Protein AF-A0A4D4J5C3-F1 (afdb_monomer_lite)

Radius of gyration: 12.38 Å; chains: 1; bounding box: 33×26×27 Å

Organism: NCBI:txid1931992

Foldseek 3Di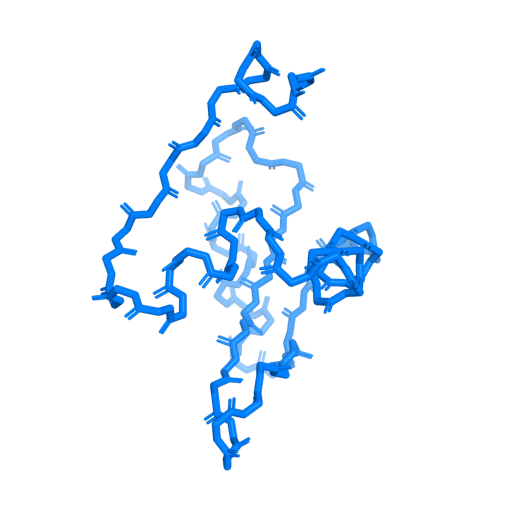:
DVQQVVFVVCCVVPVPDPKGWDWDADPLDTDTPYMDDCVVVVVVVVCVVVCHDQVNVCSVPVDDDDDDPVRVVD

Secondary structure (DSSP, 8-state):
-HHHHHHHHHHHH-TT-S-EEEEEEETTEEEEEEEESTHHHHHHHHHHHHT-SHHHHHHHH-S-----HHHHT-

Sequence (74 aa):
MILRQVCRQVLGAVPEADAAGVTILRDGRPETVACIRDLVLDVEREQRRCGDGPGMVAVSTGEVVHVSGDEAER

pLDDT: mean 90.68, std 9.26, range [50.94, 96.81]

Structure (mmCIF, N/CA/C/O backbone):
data_AF-A0A4D4J5C3-F1
#
_entry.id   AF-A0A4D4J5C3-F1
#
loop_
_atom_site.group_PDB
_atom_site.id
_atom_site.type_symbol
_atom_site.label_atom_id
_atom_site.label_alt_id
_atom_site.label_comp_id
_atom_site.label_asym_id
_atom_site.label_entity_id
_atom_site.label_seq_id
_atom_site.pdbx_PDB_ins_code
_atom_site.Cartn_x
_atom_site.Cartn_y
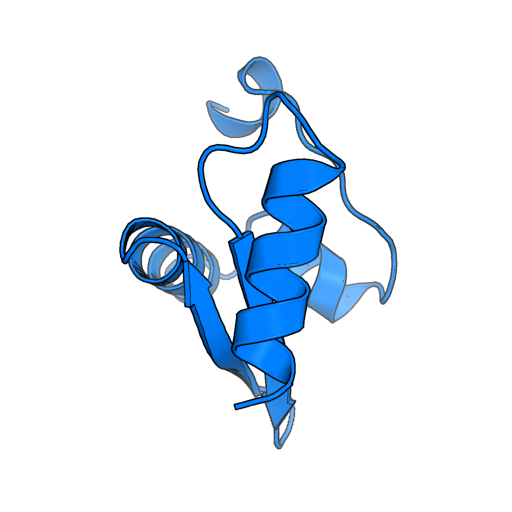_atom_site.Cartn_z
_atom_site.occupancy
_atom_site.B_iso_or_equiv
_atom_site.auth_seq_id
_atom_site.auth_comp_id
_atom_site.auth_asym_id
_atom_site.auth_atom_id
_atom_site.pdbx_PDB_model_num
ATOM 1 N N . MET A 1 1 ? -10.439 3.689 -14.676 1.00 79.25 1 MET A N 1
ATOM 2 C CA . MET A 1 1 ? -10.831 3.754 -13.250 1.00 79.25 1 MET A CA 1
ATOM 3 C C . MET A 1 1 ? -10.023 4.845 -12.570 1.00 79.25 1 MET A C 1
ATOM 5 O O . MET A 1 1 ? -8.809 4.854 -12.744 1.00 79.25 1 MET A O 1
ATOM 9 N N . ILE A 1 2 ? -10.678 5.746 -11.831 1.00 94.88 2 ILE A N 1
ATOM 10 C CA . ILE A 1 2 ? -10.049 6.925 -11.204 1.00 94.88 2 ILE A CA 1
ATOM 11 C C . ILE A 1 2 ? -8.887 6.554 -10.270 1.00 94.88 2 ILE A C 1
ATOM 13 O O . ILE A 1 2 ? -7.822 7.150 -10.355 1.00 94.88 2 ILE A O 1
ATOM 17 N N . LEU A 1 3 ? -9.025 5.483 -9.484 1.00 95.75 3 LEU A N 1
ATOM 18 C CA . LEU A 1 3 ? -7.987 5.038 -8.546 1.00 95.75 3 LEU A CA 1
ATOM 19 C C . LEU A 1 3 ? -6.703 4.574 -9.246 1.00 95.75 3 LEU A C 1
ATOM 21 O O . LEU A 1 3 ? -5.605 4.848 -8.780 1.00 95.75 3 LEU A O 1
ATOM 25 N N . ARG A 1 4 ? -6.813 3.962 -10.431 1.00 95.38 4 ARG A N 1
ATOM 26 C CA . ARG A 1 4 ? -5.630 3.609 -11.232 1.00 95.38 4 ARG A CA 1
ATOM 27 C C . ARG A 1 4 ? -4.918 4.850 -11.780 1.00 95.38 4 ARG A C 1
ATOM 29 O O . ARG A 1 4 ? -3.710 4.812 -11.993 1.00 95.38 4 ARG A O 1
ATOM 36 N N . GLN A 1 5 ? -5.652 5.941 -12.015 1.00 96.38 5 GLN A N 1
ATOM 37 C CA . GLN A 1 5 ? -5.054 7.221 -12.393 1.00 96.38 5 GLN A CA 1
ATOM 38 C C . GLN A 1 5 ? -4.338 7.874 -11.207 1.00 96.38 5 GLN A C 1
ATOM 40 O O . GLN A 1 5 ? -3.251 8.407 -11.401 1.00 96.38 5 GLN A O 1
ATOM 45 N N . VAL A 1 6 ? -4.886 7.764 -9.993 1.00 96.12 6 VAL A N 1
ATOM 46 C CA . VAL A 1 6 ? -4.201 8.199 -8.764 1.00 96.12 6 VAL A CA 1
ATOM 47 C C . VAL A 1 6 ? -2.857 7.483 -8.620 1.00 96.12 6 VAL A C 1
ATOM 49 O O . VAL A 1 6 ? -1.838 8.149 -8.477 1.00 96.12 6 VAL A O 1
ATOM 52 N N . CYS A 1 7 ? -2.809 6.154 -8.781 1.00 96.56 7 CYS A N 1
ATOM 53 C CA . CYS A 1 7 ? -1.536 5.421 -8.751 1.00 96.56 7 CYS A CA 1
ATOM 54 C C . CYS A 1 7 ? -0.527 5.954 -9.784 1.00 96.56 7 CYS A C 1
ATOM 56 O O . CYS A 1 7 ? 0.652 6.092 -9.480 1.00 96.56 7 CYS A O 1
ATOM 58 N N . ARG A 1 8 ? -0.975 6.294 -11.003 1.00 95.75 8 ARG A N 1
ATOM 59 C CA . ARG A 1 8 ? -0.097 6.889 -12.027 1.00 95.75 8 ARG A CA 1
ATOM 60 C C . ARG A 1 8 ? 0.437 8.262 -11.630 1.00 95.75 8 ARG A C 1
ATOM 62 O O . ARG A 1 8 ? 1.586 8.559 -11.925 1.00 95.75 8 ARG A O 1
ATOM 69 N N . GLN A 1 9 ? -0.388 9.091 -10.996 1.00 96.38 9 GLN A N 1
ATOM 70 C CA . GLN A 1 9 ? 0.040 10.403 -10.512 1.00 96.38 9 GLN A CA 1
ATOM 71 C C . GLN A 1 9 ? 1.074 10.271 -9.393 1.00 96.38 9 GLN A C 1
ATOM 73 O O . GLN A 1 9 ? 2.050 11.010 -9.406 1.00 96.38 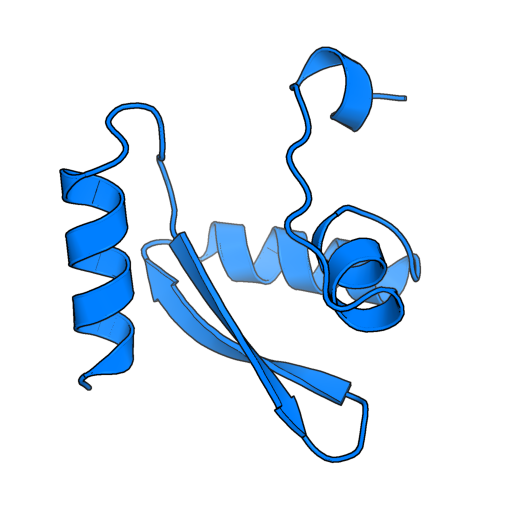9 GLN A O 1
ATOM 78 N N . VAL A 1 10 ? 0.910 9.293 -8.495 1.00 95.50 10 VAL A N 1
ATOM 79 C CA . VAL A 1 10 ? 1.898 8.991 -7.447 1.00 95.50 10 VAL A CA 1
ATOM 80 C C . VAL A 1 10 ? 3.253 8.637 -8.056 1.00 95.50 10 VAL A C 1
ATOM 82 O O . VAL A 1 10 ? 4.244 9.245 -7.677 1.00 95.50 10 VAL A O 1
ATOM 85 N N . LEU A 1 11 ? 3.299 7.751 -9.058 1.00 95.12 11 LEU A N 1
ATOM 86 C CA . LEU A 1 11 ? 4.560 7.414 -9.742 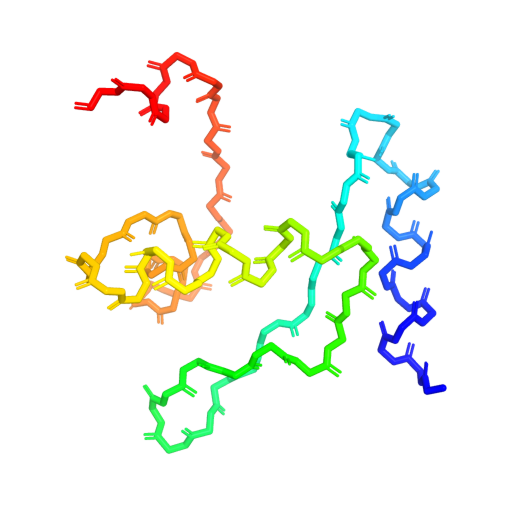1.00 95.12 11 LEU A CA 1
ATOM 87 C C . LEU A 1 11 ? 5.207 8.612 -10.455 1.00 95.12 11 LEU A C 1
ATOM 89 O O . LEU A 1 11 ? 6.416 8.647 -10.631 1.00 95.12 11 LEU A O 1
ATOM 93 N N . GLY A 1 12 ? 4.412 9.591 -10.894 1.00 95.25 12 GLY A N 1
ATOM 94 C CA . GLY A 1 12 ? 4.941 10.832 -11.463 1.00 95.25 12 GLY A CA 1
ATOM 95 C C . GLY A 1 12 ? 5.438 11.832 -10.414 1.00 95.25 12 GLY A C 1
ATOM 96 O O . GLY A 1 12 ? 6.261 12.683 -10.736 1.00 95.25 12 GLY A O 1
ATOM 97 N N . ALA A 1 13 ? 4.925 11.755 -9.185 1.00 96.69 13 ALA A N 1
ATOM 98 C CA . ALA A 1 13 ? 5.238 12.675 -8.092 1.00 96.69 13 ALA A CA 1
ATOM 99 C C . ALA A 1 13 ? 6.335 12.155 -7.150 1.00 96.69 13 ALA A C 1
ATOM 101 O O . ALA A 1 13 ? 6.989 12.963 -6.497 1.00 96.69 13 ALA A O 1
ATOM 102 N N . VAL A 1 14 ? 6.526 10.834 -7.079 1.00 93.50 14 VAL A N 1
ATOM 103 C CA . VAL A 1 14 ? 7.532 10.156 -6.252 1.00 93.50 14 VAL A CA 1
ATOM 104 C C . VAL A 1 14 ? 8.508 9.436 -7.191 1.00 93.50 14 VAL A C 1
ATOM 106 O O . VAL A 1 14 ? 8.210 8.319 -7.618 1.00 93.50 14 VAL A O 1
ATOM 109 N N . PRO A 1 15 ? 9.633 10.071 -7.571 1.00 87.69 15 PRO A N 1
ATOM 110 C CA . PRO A 1 15 ? 10.546 9.550 -8.592 1.00 87.69 15 PRO A CA 1
ATOM 111 C C . PRO A 1 15 ? 11.131 8.168 -8.282 1.00 87.69 15 PRO A C 1
ATOM 113 O O . PRO A 1 15 ? 11.410 7.400 -9.198 1.00 87.69 15 PRO A O 1
ATOM 116 N N . GLU A 1 16 ? 11.316 7.854 -7.002 1.00 89.44 16 GLU A N 1
ATOM 117 C CA . GLU A 1 16 ? 11.875 6.594 -6.510 1.00 89.44 16 GLU A CA 1
ATOM 118 C C . GLU A 1 16 ? 10.825 5.476 -6.417 1.00 89.44 16 GLU A C 1
ATOM 120 O O . GLU A 1 16 ? 11.166 4.320 -6.172 1.00 89.44 16 GLU A O 1
ATOM 125 N N . ALA A 1 17 ? 9.538 5.794 -6.596 1.00 91.62 17 ALA A N 1
ATOM 126 C CA . ALA A 1 17 ? 8.481 4.800 -6.537 1.00 91.62 17 ALA A CA 1
ATOM 127 C C . ALA A 1 17 ? 8.413 4.005 -7.845 1.00 91.62 17 ALA A C 1
ATOM 129 O O . ALA A 1 17 ? 8.028 4.503 -8.901 1.00 91.62 17 ALA A O 1
ATOM 130 N N . ASP A 1 18 ? 8.711 2.715 -7.747 1.00 92.31 18 ASP A N 1
ATOM 131 C CA . ASP A 1 18 ? 8.592 1.760 -8.847 1.00 92.31 18 ASP A CA 1
ATOM 132 C C . ASP A 1 18 ? 7.167 1.228 -9.046 1.00 92.31 18 ASP A C 1
ATOM 134 O O . ASP A 1 18 ? 6.792 0.762 -10.128 1.00 92.31 18 ASP A O 1
ATOM 138 N N . ALA A 1 19 ? 6.370 1.248 -7.982 1.00 95.00 19 ALA A N 1
ATOM 139 C CA . ALA A 1 19 ? 5.038 0.675 -7.932 1.00 95.00 19 ALA A CA 1
ATOM 140 C C . ALA A 1 19 ? 4.147 1.489 -6.989 1.00 95.00 19 ALA A C 1
ATOM 142 O O . ALA A 1 19 ? 4.629 2.178 -6.093 1.00 95.00 19 ALA A O 1
ATOM 143 N N . ALA A 1 20 ? 2.836 1.429 -7.206 1.00 96.06 20 ALA A N 1
ATOM 144 C CA . ALA A 1 20 ? 1.869 2.142 -6.377 1.00 96.06 20 ALA A CA 1
ATOM 145 C C . ALA A 1 20 ? 0.569 1.349 -6.279 1.00 96.06 20 ALA A C 1
ATOM 147 O O . ALA A 1 20 ? 0.115 0.782 -7.275 1.00 96.06 20 ALA A O 1
ATOM 148 N N . GLY A 1 21 ? -0.044 1.346 -5.098 1.00 95.75 21 GLY A N 1
ATOM 149 C CA . GLY A 1 21 ? -1.304 0.671 -4.804 1.00 95.75 21 GLY A CA 1
ATOM 150 C C . GLY A 1 21 ? -2.293 1.585 -4.098 1.00 95.75 21 GLY A C 1
ATOM 151 O O . GLY A 1 21 ? -1.905 2.557 -3.458 1.00 95.75 21 GLY A O 1
ATOM 152 N N . VAL A 1 22 ? -3.578 1.265 -4.214 1.00 95.50 22 VAL A N 1
ATOM 153 C CA . VAL A 1 22 ? -4.635 1.793 -3.351 1.00 95.50 22 VAL A CA 1
ATOM 154 C C . VAL A 1 22 ? -5.320 0.609 -2.692 1.00 95.50 22 VAL A C 1
ATOM 156 O O . VAL A 1 22 ? -5.971 -0.191 -3.370 1.00 95.50 22 VAL A O 1
ATOM 159 N N . THR A 1 23 ? -5.192 0.543 -1.374 1.00 93.69 23 THR A N 1
ATOM 160 C CA . THR A 1 23 ? -5.829 -0.453 -0.517 1.00 93.69 23 THR A CA 1
ATOM 161 C C . THR A 1 23 ? -6.917 0.236 0.301 1.00 93.69 23 THR A C 1
ATOM 163 O O . THR A 1 23 ? -6.689 1.289 0.889 1.00 93.69 23 THR A O 1
ATOM 166 N N . ILE A 1 24 ? -8.126 -0.323 0.293 1.00 93.62 24 ILE A N 1
ATOM 167 C CA . ILE A 1 24 ? -9.267 0.171 1.072 1.00 93.62 24 ILE A CA 1
ATOM 168 C C . ILE A 1 24 ? -9.654 -0.856 2.127 1.00 93.62 24 ILE A C 1
ATOM 170 O O . ILE A 1 24 ? -9.517 -2.056 1.911 1.00 93.62 24 ILE A O 1
ATOM 174 N N . LEU A 1 25 ? -10.187 -0.393 3.252 1.00 92.50 25 LEU A N 1
ATOM 175 C CA . LEU A 1 25 ? -10.775 -1.274 4.252 1.00 92.50 25 LEU A CA 1
ATOM 176 C C . LEU A 1 25 ? -12.245 -1.528 3.915 1.00 92.50 25 LEU A C 1
ATOM 178 O O . LEU A 1 25 ? -13.044 -0.594 3.855 1.00 92.50 25 LEU A O 1
ATOM 182 N N . ARG A 1 26 ? -12.604 -2.798 3.716 1.00 91.75 26 ARG A N 1
ATOM 183 C CA . ARG A 1 26 ? -13.993 -3.267 3.636 1.00 91.75 26 ARG A CA 1
ATOM 184 C C . ARG A 1 26 ? -14.227 -4.300 4.724 1.00 91.75 26 ARG A C 1
ATOM 186 O O . ARG A 1 26 ? -13.501 -5.285 4.795 1.00 91.75 26 ARG A O 1
ATOM 193 N N . ASP A 1 27 ? -15.197 -4.044 5.599 1.00 91.50 27 ASP A N 1
ATOM 194 C CA . ASP A 1 27 ? -15.519 -4.912 6.741 1.00 91.50 27 ASP A CA 1
ATOM 195 C C . ASP A 1 27 ? -14.286 -5.258 7.599 1.00 91.50 27 ASP A C 1
ATOM 197 O O . ASP A 1 27 ? -14.071 -6.398 8.011 1.00 91.50 27 ASP A O 1
ATOM 201 N N . GLY A 1 28 ? -13.418 -4.260 7.810 1.00 86.69 28 GLY A N 1
ATOM 202 C CA . GLY A 1 28 ? -12.165 -4.406 8.557 1.00 86.69 28 GLY A CA 1
ATOM 203 C C . GLY A 1 28 ? -11.064 -5.179 7.823 1.00 86.69 28 GLY A C 1
ATOM 204 O O . GLY A 1 28 ? -10.015 -5.436 8.408 1.00 86.69 28 GLY A O 1
ATOM 205 N N . ARG A 1 29 ? -11.268 -5.553 6.554 1.00 86.69 29 ARG A N 1
ATOM 206 C CA . ARG A 1 29 ? -10.288 -6.279 5.738 1.00 86.69 29 ARG A CA 1
ATOM 207 C C . ARG A 1 29 ? -9.700 -5.378 4.645 1.00 86.69 29 ARG A C 1
ATOM 209 O O . ARG A 1 29 ? -10.468 -4.768 3.900 1.00 86.69 29 ARG A O 1
ATOM 216 N N . PRO A 1 30 ? 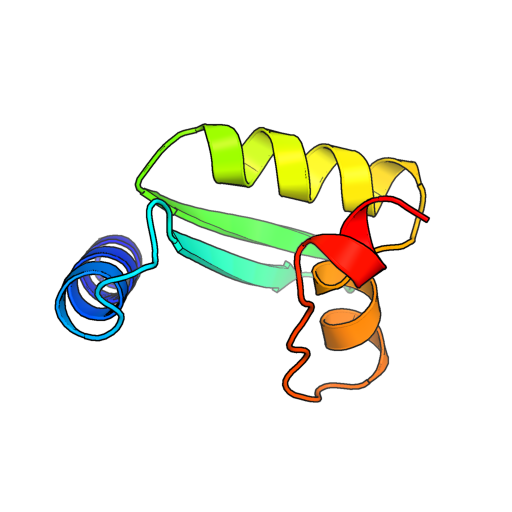-8.364 -5.300 4.515 1.00 91.06 30 PRO A N 1
ATOM 217 C CA . PRO A 1 30 ? -7.724 -4.546 3.443 1.00 91.06 30 PRO A CA 1
ATOM 218 C C . PRO A 1 30 ? -7.889 -5.240 2.084 1.00 91.06 30 PRO A C 1
ATOM 220 O O . PRO A 1 30 ? -7.544 -6.414 1.922 1.00 91.06 30 PRO A O 1
ATOM 223 N N . GLU A 1 31 ? -8.383 -4.491 1.100 1.00 92.69 31 GLU A N 1
ATOM 224 C CA . GLU A 1 31 ? -8.558 -4.896 -0.295 1.00 92.69 31 GLU A CA 1
ATOM 225 C C . GLU A 1 31 ? -7.859 -3.896 -1.226 1.00 92.69 31 GLU A C 1
ATOM 227 O O . GLU A 1 31 ? -8.221 -2.718 -1.282 1.00 92.69 31 GLU A O 1
ATOM 232 N N . THR A 1 32 ? -6.867 -4.361 -1.989 1.00 94.62 32 THR A N 1
ATOM 233 C CA . THR A 1 32 ? -6.195 -3.547 -3.010 1.00 94.62 32 THR A CA 1
ATOM 234 C C . THR A 1 32 ? -7.074 -3.437 -4.254 1.00 94.62 32 THR A C 1
ATOM 236 O O . THR A 1 32 ? -7.263 -4.404 -4.988 1.00 94.62 32 THR A O 1
ATOM 239 N N . VAL A 1 33 ? -7.614 -2.245 -4.501 1.00 95.62 33 VAL A N 1
ATOM 240 C CA . VAL A 1 33 ? -8.602 -1.975 -5.564 1.00 95.62 33 VAL A CA 1
ATOM 241 C C . VAL A 1 33 ? -8.001 -1.346 -6.819 1.00 95.62 33 VAL A C 1
ATOM 243 O O . VAL A 1 33 ? -8.654 -1.271 -7.863 1.00 95.62 33 VAL A O 1
ATOM 246 N N . ALA A 1 34 ? -6.758 -0.877 -6.738 1.00 96.38 34 ALA A N 1
ATOM 247 C CA . ALA A 1 34 ? -5.983 -0.424 -7.883 1.00 96.38 34 ALA A CA 1
ATOM 248 C C . ALA A 1 34 ? -4.491 -0.560 -7.593 1.00 96.38 34 ALA A C 1
ATOM 250 O O . ALA A 1 34 ? -4.051 -0.292 -6.480 1.00 96.38 34 ALA A O 1
ATOM 251 N N . CYS A 1 35 ? -3.709 -0.911 -8.609 1.00 96.81 35 CYS A N 1
ATOM 252 C CA . CYS A 1 35 ? -2.260 -0.835 -8.539 1.00 96.81 35 CYS A CA 1
ATOM 253 C C . CYS A 1 35 ? -1.636 -0.540 -9.907 1.00 96.81 35 CYS A C 1
ATOM 255 O O . CYS A 1 35 ? -2.275 -0.648 -10.965 1.00 96.81 35 CYS A O 1
ATOM 257 N N . ILE A 1 36 ? -0.365 -0.157 -9.869 1.00 95.19 36 ILE A N 1
ATOM 258 C CA . ILE A 1 36 ? 0.559 -0.197 -10.993 1.00 95.19 36 ILE A CA 1
ATOM 259 C C . ILE A 1 36 ? 1.682 -1.159 -10.606 1.00 95.19 36 ILE A C 1
ATOM 261 O O . ILE A 1 36 ? 2.365 -0.925 -9.612 1.00 95.19 36 ILE A O 1
ATOM 265 N N . ARG A 1 37 ? 1.857 -2.194 -11.440 1.00 93.12 37 ARG A N 1
ATOM 266 C CA . ARG A 1 37 ? 2.669 -3.407 -11.231 1.00 93.12 37 ARG A CA 1
ATOM 267 C C . ARG A 1 37 ? 2.056 -4.394 -10.232 1.00 93.12 37 ARG A C 1
ATOM 269 O O . ARG A 1 37 ? 1.588 -4.017 -9.161 1.00 93.12 37 ARG A O 1
ATOM 276 N N . ASP A 1 38 ? 2.111 -5.671 -10.598 1.00 93.31 38 ASP A N 1
ATOM 277 C CA . ASP A 1 38 ? 1.523 -6.760 -9.811 1.00 93.31 38 ASP A CA 1
ATOM 278 C C . ASP A 1 38 ? 2.300 -7.034 -8.515 1.00 93.31 38 ASP A C 1
ATOM 280 O O . ASP A 1 38 ? 1.703 -7.500 -7.552 1.00 93.31 38 ASP A O 1
ATOM 284 N N . LEU A 1 39 ? 3.574 -6.619 -8.437 1.00 93.56 39 LEU A N 1
ATOM 285 C CA . LEU A 1 39 ? 4.406 -6.689 -7.226 1.00 93.56 39 LEU A CA 1
ATOM 286 C C . LEU A 1 39 ? 3.711 -6.104 -5.983 1.00 93.56 39 LEU A C 1
ATOM 288 O O . LEU A 1 39 ? 3.882 -6.618 -4.883 1.00 93.56 39 LEU A O 1
ATOM 292 N N . VAL A 1 40 ? 2.894 -5.057 -6.148 1.00 94.75 40 VAL A N 1
ATOM 293 C CA . VAL A 1 40 ? 2.099 -4.480 -5.049 1.00 94.75 40 VAL A CA 1
ATOM 294 C C . VAL A 1 40 ? 1.201 -5.537 -4.407 1.00 94.75 40 VAL A C 1
ATOM 296 O O . VAL A 1 40 ? 1.098 -5.603 -3.188 1.00 94.75 40 VAL A O 1
ATOM 299 N N . LEU A 1 41 ? 0.559 -6.376 -5.221 1.00 94.88 41 LEU A N 1
ATOM 300 C CA . LEU A 1 41 ? -0.354 -7.414 -4.747 1.00 94.88 41 LEU A CA 1
ATOM 301 C C . LEU A 1 41 ? 0.395 -8.527 -4.014 1.00 94.88 41 LEU A C 1
ATOM 303 O O . LEU A 1 41 ? -0.140 -9.076 -3.051 1.00 94.88 41 LEU A O 1
ATOM 307 N N . ASP A 1 42 ? 1.614 -8.843 -4.453 1.00 94.38 42 ASP A N 1
ATOM 308 C CA . ASP A 1 42 ? 2.470 -9.827 -3.793 1.00 94.38 42 ASP A CA 1
ATOM 309 C C . ASP A 1 42 ? 2.901 -9.332 -2.406 1.00 94.38 42 ASP A C 1
ATOM 311 O O . ASP A 1 42 ? 2.737 -10.054 -1.422 1.00 94.38 42 ASP A O 1
ATOM 315 N N . VAL A 1 43 ? 3.343 -8.072 -2.307 1.00 92.12 43 VAL A N 1
ATOM 316 C CA . VAL A 1 43 ? 3.711 -7.426 -1.034 1.00 92.12 43 VAL A CA 1
ATOM 317 C C . VAL A 1 43 ? 2.515 -7.357 -0.080 1.00 92.12 43 VAL A C 1
ATOM 319 O O . VAL A 1 43 ? 2.609 -7.781 1.068 1.00 92.12 43 VAL A O 1
ATOM 322 N N . GLU A 1 44 ? 1.362 -6.885 -0.553 1.00 93.19 44 GLU A N 1
ATOM 323 C CA . GLU A 1 44 ? 0.132 -6.784 0.248 1.00 93.19 44 GLU A CA 1
ATOM 324 C C . GLU A 1 44 ? -0.377 -8.159 0.712 1.00 93.19 44 GLU A C 1
ATOM 326 O O . GLU A 1 44 ? -0.889 -8.313 1.825 1.00 93.19 44 GLU A O 1
ATOM 331 N N . ARG A 1 45 ? -0.242 -9.195 -0.128 1.00 93.75 45 ARG A N 1
ATOM 332 C CA . ARG A 1 45 ? -0.584 -10.572 0.252 1.00 93.75 45 ARG A CA 1
ATOM 333 C C . ARG A 1 45 ? 0.337 -11.078 1.358 1.00 93.75 45 ARG A C 1
ATOM 335 O O . ARG A 1 45 ? -0.158 -11.740 2.270 1.00 93.75 45 ARG A O 1
ATOM 342 N N . GLU A 1 46 ? 1.631 -10.787 1.275 1.00 94.25 46 GLU A N 1
ATOM 343 C CA . GLU A 1 46 ? 2.612 -11.199 2.276 1.00 94.25 46 GLU A CA 1
ATOM 344 C C . GLU A 1 46 ? 2.353 -10.536 3.628 1.00 94.25 46 GLU A C 1
ATOM 346 O O . GLU A 1 46 ? 2.203 -11.228 4.634 1.00 94.25 46 GLU A O 1
ATOM 351 N N . GLN A 1 47 ? 2.185 -9.213 3.638 1.00 92.88 47 GLN A N 1
ATOM 352 C CA . GLN A 1 47 ? 1.905 -8.452 4.857 1.00 92.88 47 GLN A CA 1
ATOM 353 C C . GLN A 1 47 ? 0.644 -8.958 5.563 1.00 92.88 47 GLN A C 1
ATOM 355 O O . GLN A 1 47 ? 0.633 -9.215 6.767 1.00 92.88 47 GLN A O 1
ATOM 360 N N . ARG A 1 48 ? -0.418 -9.226 4.796 1.00 90.88 48 ARG A N 1
ATOM 361 C CA . ARG A 1 48 ? -1.654 -9.797 5.340 1.00 90.88 48 ARG A CA 1
ATOM 362 C C . ARG A 1 48 ? -1.471 -11.219 5.871 1.00 90.88 48 ARG A C 1
ATOM 364 O O . ARG A 1 48 ? -2.122 -11.580 6.847 1.00 90.88 48 ARG A O 1
ATOM 371 N N . ARG A 1 49 ? -0.636 -12.039 5.221 1.00 93.12 49 ARG A N 1
ATOM 372 C CA . ARG A 1 49 ? -0.350 -13.416 5.654 1.00 93.12 49 ARG A CA 1
ATOM 373 C C . ARG A 1 49 ? 0.397 -13.432 6.984 1.00 93.12 49 ARG A C 1
ATOM 375 O O . ARG A 1 49 ? 0.053 -14.235 7.845 1.00 93.12 49 ARG A O 1
ATOM 382 N N . CYS A 1 50 ? 1.387 -12.560 7.135 1.00 92.62 50 CYS A N 1
ATOM 383 C CA . CYS A 1 50 ? 2.175 -12.432 8.360 1.00 92.62 50 CYS A CA 1
ATOM 384 C C . CYS A 1 50 ? 1.445 -11.635 9.450 1.00 92.62 50 CYS A C 1
ATOM 386 O O . CYS A 1 50 ? 1.780 -11.760 10.622 1.00 92.62 50 CYS A O 1
ATOM 388 N N . GLY A 1 51 ? 0.423 -10.859 9.073 1.00 91.94 51 GLY A N 1
ATOM 389 C CA . GLY A 1 51 ? -0.275 -9.948 9.977 1.00 91.94 51 GLY A CA 1
ATOM 390 C C . GLY A 1 51 ? 0.581 -8.749 10.385 1.00 91.94 51 GLY A C 1
ATOM 391 O O . GLY A 1 51 ? 0.288 -8.124 11.399 1.00 91.94 51 GLY A O 1
ATOM 392 N N . ASP A 1 52 ? 1.623 -8.446 9.611 1.00 90.44 52 ASP A N 1
ATOM 393 C CA . ASP A 1 52 ? 2.641 -7.446 9.920 1.00 90.44 52 ASP A CA 1
ATOM 394 C C . ASP A 1 52 ? 3.118 -6.741 8.640 1.00 90.44 52 ASP A C 1
ATOM 396 O O . ASP A 1 52 ? 2.743 -7.106 7.524 1.00 90.44 52 ASP A O 1
ATOM 400 N N . GLY A 1 53 ? 3.936 -5.709 8.798 1.00 92.50 53 GLY A N 1
ATOM 401 C CA . GLY A 1 53 ? 4.466 -4.882 7.730 1.00 92.50 53 GLY A CA 1
ATOM 402 C C . GLY A 1 53 ? 3.730 -3.547 7.590 1.00 92.50 53 GLY A C 1
ATOM 403 O O . GLY A 1 53 ? 2.683 -3.318 8.203 1.00 92.50 53 GLY A O 1
ATOM 404 N N . PRO A 1 54 ? 4.275 -2.630 6.776 1.00 93.31 54 PRO A N 1
ATOM 405 C CA . PRO A 1 54 ? 3.869 -1.228 6.784 1.00 93.31 54 PRO A CA 1
ATOM 406 C C . PRO A 1 54 ? 2.389 -0.989 6.484 1.00 93.31 54 PRO A C 1
ATOM 408 O O . PRO A 1 54 ? 1.776 -0.130 7.115 1.00 93.31 54 PRO A O 1
ATOM 411 N N . GLY A 1 55 ? 1.793 -1.756 5.568 1.00 92.75 55 GLY A N 1
ATOM 412 C CA . GLY A 1 55 ? 0.369 -1.658 5.256 1.00 92.75 55 GLY A CA 1
ATOM 413 C C . GLY A 1 55 ? -0.512 -2.106 6.421 1.00 92.75 55 GLY A C 1
ATOM 414 O O . GLY A 1 55 ? -1.518 -1.461 6.709 1.00 92.75 55 GLY A O 1
ATOM 415 N N . MET A 1 56 ? -0.114 -3.150 7.154 1.00 93.50 56 MET A N 1
ATOM 416 C CA . MET A 1 56 ? -0.844 -3.609 8.342 1.00 93.50 56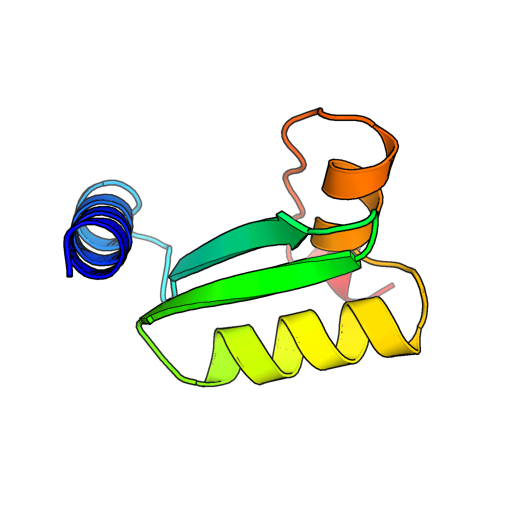 MET A CA 1
ATOM 417 C C . MET A 1 56 ? -0.730 -2.614 9.499 1.00 93.50 56 MET A C 1
ATOM 419 O O . MET A 1 56 ? -1.736 -2.326 10.153 1.00 93.50 56 MET A O 1
ATOM 423 N N . VAL A 1 57 ? 0.455 -2.025 9.704 1.00 94.50 57 VAL A N 1
ATOM 424 C CA . VAL A 1 57 ? 0.649 -0.944 10.681 1.00 94.50 57 VAL A CA 1
ATOM 425 C C . VAL A 1 57 ? -0.247 0.243 10.330 1.00 94.50 57 VAL A C 1
ATOM 427 O O . VAL A 1 57 ? -1.039 0.652 11.176 1.00 94.50 57 VAL A O 1
ATOM 430 N N . ALA A 1 58 ? -0.214 0.724 9.082 1.00 94.62 58 ALA A N 1
ATOM 431 C CA . ALA A 1 58 ? -1.050 1.836 8.622 1.00 94.62 58 ALA A CA 1
ATOM 432 C C . ALA A 1 58 ? -2.553 1.559 8.799 1.00 94.62 58 ALA A C 1
ATOM 434 O O . ALA A 1 58 ? -3.302 2.439 9.217 1.00 94.62 58 ALA A O 1
ATOM 435 N N . VAL A 1 59 ? -3.004 0.326 8.541 1.00 93.19 59 VAL A N 1
ATOM 436 C CA . VAL A 1 59 ? -4.394 -0.091 8.788 1.00 93.19 59 VAL A CA 1
ATOM 437 C C . VAL A 1 59 ? -4.755 -0.012 10.272 1.00 93.19 59 VAL A C 1
ATOM 439 O O . VAL A 1 59 ? -5.856 0.421 10.605 1.00 93.19 59 VAL A O 1
ATOM 442 N N . SER A 1 60 ? -3.853 -0.433 11.160 1.00 92.88 60 SER A N 1
ATOM 443 C CA . SER A 1 60 ? -4.113 -0.449 12.604 1.00 92.88 60 SER A CA 1
ATOM 444 C C . SER A 1 60 ? -4.070 0.934 13.258 1.00 92.88 60 SER A C 1
ATOM 446 O O . SER A 1 60 ? -4.810 1.176 14.210 1.00 92.88 60 SER A O 1
ATOM 448 N N . THR A 1 61 ? -3.221 1.837 12.762 1.00 94.19 61 THR A N 1
ATOM 449 C CA . THR A 1 61 ? -2.977 3.151 13.375 1.00 94.19 61 THR A CA 1
ATOM 450 C C . THR A 1 61 ? -3.737 4.279 12.687 1.00 94.19 61 THR A C 1
ATOM 452 O O . THR A 1 61 ? -4.046 5.277 13.329 1.00 94.19 61 THR A O 1
ATOM 455 N N . GLY A 1 62 ? -4.044 4.136 11.395 1.00 93.44 62 GLY A N 1
ATOM 456 C CA . GLY A 1 62 ? -4.559 5.224 10.562 1.00 93.44 62 GLY A CA 1
ATOM 457 C C . GLY A 1 62 ? -3.505 6.277 10.199 1.00 93.44 62 GLY A C 1
ATOM 458 O O . GLY A 1 62 ? -3.860 7.324 9.662 1.00 93.44 62 GLY A O 1
ATOM 459 N N . GLU A 1 63 ? -2.229 6.008 10.480 1.00 95.69 63 GLU A N 1
ATOM 460 C CA . GLU A 1 63 ? -1.116 6.935 10.265 1.00 95.69 63 GLU A CA 1
ATOM 461 C C . GLU A 1 63 ? -0.354 6.634 8.969 1.00 95.69 63 GLU A C 1
ATOM 463 O O . GLU A 1 63 ? -0.376 5.519 8.439 1.00 95.69 63 GLU A O 1
ATOM 468 N N . VAL A 1 64 ? 0.376 7.635 8.470 1.00 94.69 64 VAL A N 1
ATOM 469 C CA . VAL A 1 64 ? 1.317 7.438 7.361 1.00 94.69 64 VAL A CA 1
ATOM 470 C C . VAL A 1 64 ? 2.534 6.669 7.869 1.00 94.69 64 VAL A C 1
ATOM 472 O O . VAL A 1 64 ? 3.238 7.130 8.765 1.00 94.69 64 VAL A O 1
ATOM 475 N N . VAL A 1 65 ? 2.807 5.516 7.258 1.00 94.62 65 VAL A N 1
ATOM 476 C CA . VAL A 1 65 ? 3.974 4.685 7.569 1.00 94.62 65 VAL A CA 1
ATOM 477 C C . VAL A 1 65 ? 4.980 4.786 6.429 1.00 94.62 65 VAL A C 1
ATOM 479 O O . VAL A 1 65 ? 4.652 4.522 5.273 1.00 94.62 65 VAL A O 1
ATOM 482 N N . HIS A 1 66 ? 6.212 5.158 6.763 1.00 91.81 66 HIS A N 1
ATOM 483 C CA . HIS A 1 66 ? 7.351 5.170 5.853 1.00 91.81 66 HIS A CA 1
ATOM 484 C C . HIS A 1 66 ? 8.395 4.188 6.378 1.00 91.81 66 HIS A C 1
ATOM 486 O O . HIS A 1 66 ? 8.665 4.177 7.577 1.00 91.81 66 HIS A O 1
ATOM 492 N N . VAL A 1 67 ? 8.951 3.362 5.494 1.00 89.00 67 VAL A N 1
ATOM 493 C CA . VAL A 1 67 ? 9.927 2.327 5.849 1.00 89.00 67 VAL A CA 1
ATOM 494 C C . VAL A 1 67 ? 11.090 2.428 4.881 1.00 89.00 67 VAL A C 1
ATOM 496 O O . VAL A 1 67 ? 10.882 2.515 3.670 1.00 89.00 67 VAL A O 1
ATOM 499 N N . SER A 1 68 ? 12.306 2.428 5.414 1.00 84.38 68 SER A N 1
ATOM 500 C CA . SER A 1 68 ? 13.524 2.325 4.613 1.00 84.38 68 SER A CA 1
ATOM 501 C C . SER A 1 68 ? 13.872 0.858 4.321 1.00 84.38 68 SER A C 1
ATOM 503 O O . SER A 1 68 ? 13.476 -0.037 5.064 1.00 84.38 68 SER A O 1
ATOM 505 N N . GLY A 1 69 ? 14.616 0.586 3.242 1.00 72.19 69 GLY A N 1
ATOM 506 C CA . GLY A 1 69 ? 15.011 -0.787 2.881 1.00 72.19 69 GLY A CA 1
ATOM 507 C C . GLY A 1 69 ? 15.709 -1.535 4.025 1.00 72.19 69 GLY A C 1
ATOM 508 O O . GLY A 1 69 ? 15.380 -2.686 4.291 1.00 72.19 69 GLY A O 1
ATOM 509 N N . ASP A 1 70 ? 16.559 -0.838 4.782 1.00 68.56 70 ASP A N 1
ATOM 510 C CA . ASP A 1 70 ? 17.288 -1.390 5.933 1.00 68.56 70 ASP A CA 1
ATOM 511 C C . ASP A 1 70 ? 16.369 -1.821 7.096 1.00 68.56 70 ASP A C 1
ATOM 513 O O . ASP A 1 70 ? 16.742 -2.658 7.921 1.00 68.56 70 ASP A O 1
ATOM 517 N N . GLU A 1 71 ? 15.173 -1.237 7.191 1.00 62.06 71 GLU A N 1
ATOM 518 C CA . GLU A 1 71 ? 14.155 -1.581 8.190 1.00 62.06 71 GLU A CA 1
ATOM 519 C C . GLU A 1 71 ? 13.223 -2.692 7.700 1.00 62.06 71 GLU A C 1
ATOM 521 O O . GLU A 1 71 ? 12.685 -3.430 8.520 1.00 62.06 71 GLU A O 1
ATOM 526 N N . ALA A 1 72 ? 13.049 -2.831 6.383 1.00 59.72 72 ALA A N 1
ATOM 527 C CA . ALA A 1 72 ? 12.193 -3.847 5.772 1.00 59.72 72 ALA A CA 1
ATOM 528 C C . ALA A 1 72 ? 12.830 -5.252 5.732 1.00 59.72 72 ALA A C 1
ATOM 530 O O . ALA A 1 72 ? 12.116 -6.233 5.538 1.00 59.72 72 ALA A O 1
ATOM 531 N N . GLU A 1 73 ? 14.153 -5.353 5.896 1.00 57.59 73 GLU A N 1
ATOM 532 C CA . GLU A 1 73 ? 14.913 -6.615 5.872 1.00 57.59 73 GLU A CA 1
ATOM 533 C C . GLU A 1 73 ? 15.119 -7.269 7.256 1.00 57.59 73 GLU A C 1
ATOM 535 O O . GLU A 1 73 ? 15.707 -8.351 7.333 1.00 57.59 73 GLU A O 1
ATOM 540 N N . ARG A 1 74 ? 14.673 -6.633 8.348 1.00 50.94 74 ARG A N 1
ATOM 541 C CA . ARG A 1 74 ? 14.769 -7.177 9.717 1.00 50.94 74 ARG A CA 1
ATOM 542 C C . ARG A 1 74 ? 13.562 -8.022 10.096 1.00 50.94 74 ARG A C 1
ATOM 544 O O . ARG A 1 74 ? 13.788 -9.003 10.841 1.00 50.94 74 ARG A O 1
#